Protein AF-A0A257TS98-F1 (afdb_monomer_lite)

Sequence (79 aa):
MTALRWDEGLELLDQRLLPQRERWVPIAGVAAAVRAIRALTVRGAPAIGLAAAYALAAEVRRDPDLGRLRRAARRLAAA

Structure (mmCIF, N/CA/C/O backbone):
data_AF-A0A257TS98-F1
#
_entry.id   AF-A0A257TS98-F1
#
loop_
_atom_site.group_PDB
_atom_site.id
_atom_site.type_symbol
_atom_site.label_atom_id
_atom_site.label_alt_id
_atom_site.label_comp_id
_atom_site.label_asym_id
_atom_site.label_entity_id
_atom_site.label_seq_id
_atom_site.pdbx_PDB_ins_code
_atom_site.Cartn_x
_atom_site.Cartn_y
_atom_site.Cartn_z
_atom_site.occupancy
_atom_site.B_iso_or_equiv
_atom_site.auth_seq_id
_atom_site.auth_comp_id
_atom_site.auth_asym_id
_atom_site.auth_atom_id
_atom_site.pdbx_PDB_model_num
ATOM 1 N N . MET A 1 1 ? 0.417 -0.520 17.465 1.00 64.31 1 MET A N 1
ATOM 2 C CA . MET A 1 1 ? -0.425 -1.250 16.492 1.00 64.31 1 MET A CA 1
ATOM 3 C C . MET A 1 1 ? 0.184 -1.071 15.111 1.00 64.31 1 MET A C 1
ATOM 5 O O . MET A 1 1 ? 0.425 0.069 14.728 1.00 64.31 1 MET A O 1
ATOM 9 N N . THR A 1 2 ? 0.496 -2.155 14.404 1.00 86.56 2 THR A N 1
ATOM 10 C CA . THR A 1 2 ? 1.150 -2.096 13.084 1.00 86.56 2 THR A CA 1
ATOM 11 C C . THR A 1 2 ? 0.092 -2.195 11.984 1.00 86.56 2 THR A C 1
ATOM 13 O O . THR A 1 2 ? -0.796 -3.034 12.066 1.00 86.56 2 THR A O 1
ATOM 16 N N . ALA A 1 3 ? 0.160 -1.343 10.957 1.00 90.38 3 ALA A N 1
ATOM 17 C CA . ALA A 1 3 ? -0.819 -1.323 9.859 1.00 90.38 3 ALA A CA 1
ATOM 18 C C . ALA A 1 3 ? -0.544 -2.361 8.753 1.00 90.38 3 ALA A C 1
ATOM 20 O O . ALA A 1 3 ? -1.379 -2.573 7.874 1.00 90.38 3 ALA A O 1
ATOM 21 N N . LEU A 1 4 ? 0.643 -2.963 8.775 1.00 94.56 4 LEU A N 1
ATOM 22 C CA . LEU A 1 4 ? 1.185 -3.811 7.726 1.00 94.56 4 LEU A CA 1
ATOM 23 C C . LEU A 1 4 ? 1.956 -4.959 8.367 1.00 94.56 4 LEU A C 1
ATOM 25 O O . LEU A 1 4 ? 2.668 -4.746 9.348 1.00 94.56 4 LEU A O 1
ATOM 29 N N . ARG A 1 5 ? 1.852 -6.152 7.794 1.00 94.06 5 ARG A N 1
ATOM 30 C CA . ARG A 1 5 ? 2.745 -7.267 8.111 1.00 94.06 5 ARG A CA 1
ATOM 31 C C . ARG A 1 5 ? 3.214 -7.935 6.827 1.00 94.06 5 ARG A C 1
ATOM 33 O O . ARG A 1 5 ? 2.565 -7.820 5.785 1.00 94.06 5 ARG A O 1
ATOM 40 N N . TRP A 1 6 ? 4.365 -8.582 6.915 1.00 89.06 6 TRP A N 1
ATOM 41 C CA . TRP A 1 6 ? 4.972 -9.305 5.812 1.00 89.06 6 TRP A CA 1
ATOM 42 C C . TRP A 1 6 ? 5.396 -10.683 6.309 1.00 89.06 6 TRP A C 1
ATOM 44 O O . TRP A 1 6 ? 6.277 -10.772 7.160 1.00 89.06 6 TRP A O 1
ATOM 54 N N . ASP A 1 7 ? 4.740 -11.716 5.791 1.00 84.69 7 ASP A N 1
ATOM 55 C CA . ASP A 1 7 ? 5.033 -13.124 6.082 1.00 84.69 7 ASP A CA 1
ATOM 56 C C . ASP A 1 7 ? 5.188 -13.873 4.744 1.00 84.69 7 ASP A C 1
ATOM 58 O O . ASP A 1 7 ? 6.123 -13.595 3.991 1.00 84.69 7 ASP A O 1
ATOM 62 N N . GLU A 1 8 ? 4.186 -14.652 4.335 1.00 84.94 8 GLU A N 1
ATOM 63 C CA . GLU A 1 8 ? 4.058 -15.232 2.981 1.00 84.94 8 GLU A CA 1
ATOM 64 C C . GLU A 1 8 ? 3.769 -14.180 1.879 1.00 84.94 8 GLU A C 1
ATOM 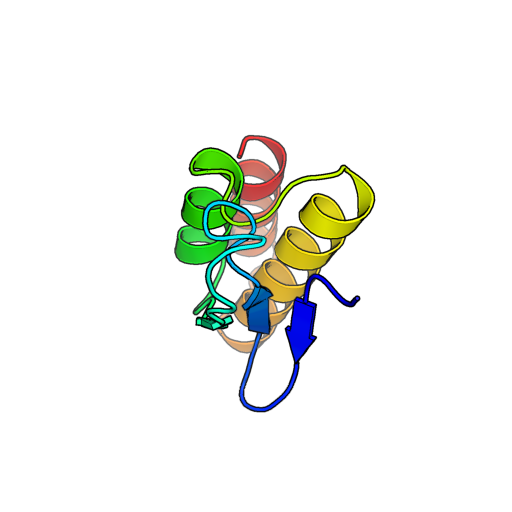66 O O . GLU A 1 8 ? 3.584 -14.477 0.696 1.00 84.94 8 GLU A O 1
ATOM 71 N N . GLY A 1 9 ? 3.704 -12.906 2.261 1.00 89.44 9 GLY A N 1
ATOM 72 C CA . GLY A 1 9 ? 3.412 -11.773 1.396 1.00 89.44 9 GLY A CA 1
ATOM 73 C C . GLY A 1 9 ? 2.926 -10.567 2.189 1.00 89.44 9 GLY A C 1
ATOM 74 O O . GLY A 1 9 ? 2.850 -10.589 3.416 1.00 89.44 9 GLY A O 1
ATOM 75 N N . LEU A 1 10 ? 2.596 -9.493 1.470 1.00 94.75 10 LEU A N 1
ATOM 76 C CA . LEU A 1 10 ? 2.052 -8.283 2.074 1.00 94.75 10 LEU A CA 1
ATOM 77 C C . LEU A 1 10 ? 0.627 -8.524 2.576 1.00 94.75 10 LEU A C 1
ATOM 79 O O . LEU A 1 10 ? -0.259 -8.850 1.784 1.00 94.75 10 LEU A O 1
ATOM 83 N N . GLU A 1 11 ? 0.379 -8.229 3.847 1.00 97.00 11 GLU A N 1
ATOM 84 C CA . GLU A 1 11 ? -0.965 -8.120 4.405 1.00 97.00 11 GLU A CA 1
ATOM 85 C C . GLU A 1 11 ? -1.163 -6.760 5.076 1.00 97.00 11 GLU A C 1
ATOM 87 O O . GLU A 1 11 ? -0.282 -6.241 5.768 1.00 97.00 11 GLU A O 1
ATOM 92 N N . LEU A 1 12 ? -2.346 -6.183 4.881 1.00 97.38 12 LEU A N 1
ATOM 93 C CA . LEU A 1 12 ? -2.736 -4.908 5.476 1.00 97.38 12 LEU A CA 1
ATOM 94 C C . LEU A 1 12 ? -3.831 -5.132 6.509 1.00 97.38 12 LEU A C 1
ATOM 96 O O . LEU A 1 12 ? -4.772 -5.891 6.267 1.00 97.38 12 LEU A O 1
ATOM 100 N N . LEU A 1 13 ? -3.729 -4.442 7.639 1.00 97.44 13 LEU A N 1
ATOM 101 C CA . LEU A 1 13 ? -4.815 -4.385 8.608 1.00 97.44 13 LEU A CA 1
ATOM 102 C C . LEU A 1 13 ? -5.950 -3.533 8.027 1.00 97.44 13 LEU A C 1
ATOM 104 O O . LEU A 1 13 ? -5.716 -2.381 7.668 1.00 97.44 13 LEU A O 1
ATOM 108 N N . ASP A 1 14 ? -7.167 -4.075 7.950 1.00 97.94 14 ASP A N 1
ATOM 109 C CA . ASP A 1 14 ? -8.340 -3.343 7.467 1.00 97.94 14 ASP A CA 1
ATOM 110 C C . ASP A 1 14 ? -8.802 -2.309 8.498 1.00 97.94 14 ASP A C 1
ATOM 112 O O . ASP A 1 14 ? -9.610 -2.582 9.389 1.00 97.94 14 ASP A O 1
ATOM 116 N N . GLN A 1 15 ? -8.293 -1.086 8.356 1.00 97.44 15 GLN A N 1
ATOM 117 C CA . GLN A 1 15 ? -8.523 -0.001 9.308 1.00 97.44 15 GLN A CA 1
ATOM 118 C C . GLN A 1 15 ? -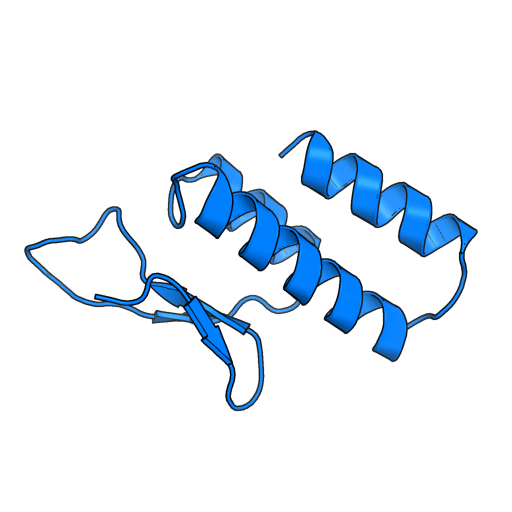9.972 0.509 9.329 1.00 97.44 15 GLN A C 1
ATOM 120 O O . GLN A 1 15 ? -10.319 1.333 10.180 1.00 97.44 15 GLN A O 1
ATOM 125 N N . ARG A 1 16 ? -10.826 0.046 8.408 1.00 97.62 16 ARG A N 1
ATOM 126 C CA . ARG A 1 16 ? -12.261 0.375 8.364 1.00 97.62 16 ARG A CA 1
ATOM 127 C C . ARG A 1 16 ? -13.065 -0.389 9.407 1.00 97.62 16 ARG A C 1
ATOM 129 O O . ARG A 1 16 ? -14.167 0.030 9.735 1.00 97.62 16 ARG A O 1
ATOM 136 N N . LEU A 1 17 ? -12.531 -1.515 9.882 1.00 97.94 17 LEU A N 1
ATOM 137 C CA . LEU A 1 17 ? -13.203 -2.404 10.832 1.00 97.94 17 LEU A CA 1
ATOM 138 C C . LEU A 1 17 ? -12.780 -2.156 12.284 1.00 97.94 17 LEU A C 1
ATOM 140 O O . LEU A 1 17 ? -13.329 -2.763 13.200 1.00 97.94 17 LEU A O 1
ATOM 144 N N . LEU A 1 18 ? -11.799 -1.280 12.495 1.00 96.31 18 LEU A N 1
ATOM 145 C CA . LEU A 1 18 ? -11.320 -0.924 13.821 1.00 96.31 18 LEU A CA 1
ATOM 146 C C . LEU A 1 18 ? -12.262 0.079 14.508 1.00 96.31 18 LEU A C 1
ATOM 148 O O . LEU A 1 18 ? -12.766 0.983 13.838 1.00 96.31 18 LEU A O 1
ATOM 152 N N . PRO A 1 19 ? -12.406 -0.000 15.848 1.00 96.69 19 PRO A N 1
ATOM 153 C CA . PRO A 1 19 ? -11.770 -0.965 16.761 1.00 96.69 19 PRO A CA 1
ATOM 154 C C . PRO A 1 19 ? -12.512 -2.307 16.902 1.00 96.69 19 PRO A C 1
ATOM 156 O O . PRO A 1 19 ? -12.055 -3.175 17.635 1.00 96.69 19 PRO A O 1
ATOM 159 N N . GLN A 1 20 ? -13.658 -2.489 16.243 1.00 98.19 20 GLN A N 1
ATOM 160 C CA . GLN A 1 20 ? -14.561 -3.618 16.496 1.00 98.19 20 GLN A CA 1
ATOM 161 C C . GLN A 1 20 ? -13.979 -4.967 16.063 1.00 98.19 20 GLN A C 1
ATOM 163 O O . GLN A 1 20 ? -14.304 -5.996 16.655 1.00 98.19 20 GLN A O 1
ATOM 168 N N . ARG A 1 21 ? -13.155 -4.988 15.010 1.00 97.62 21 ARG A N 1
ATOM 169 C CA . ARG A 1 21 ? -12.572 -6.219 14.479 1.00 97.62 21 ARG A CA 1
ATOM 170 C C . ARG A 1 21 ? -11.225 -5.972 13.819 1.00 97.62 21 ARG A C 1
ATOM 172 O O . ARG A 1 21 ? -11.103 -5.157 12.909 1.00 97.62 21 ARG A O 1
ATOM 179 N N . GLU A 1 22 ? -10.247 -6.790 14.185 1.00 96.88 22 GLU A N 1
ATOM 180 C CA . GLU A 1 22 ? -9.001 -6.908 13.436 1.00 96.88 22 GLU A CA 1
ATOM 181 C C . GLU A 1 22 ? -9.163 -7.917 12.296 1.00 96.88 22 GLU A C 1
ATOM 183 O O . GLU A 1 22 ? -9.526 -9.080 12.498 1.00 96.88 22 GLU A O 1
ATOM 188 N N . ARG A 1 23 ? -8.919 -7.463 11.066 1.00 97.19 23 ARG A N 1
ATOM 189 C CA . ARG A 1 23 ? -8.911 -8.309 9.872 1.00 97.19 23 ARG A CA 1
ATOM 190 C C . ARG A 1 23 ? -7.704 -7.962 9.019 1.00 97.19 23 ARG A C 1
ATOM 192 O O . ARG A 1 23 ? -7.545 -6.813 8.621 1.00 97.19 23 ARG A O 1
ATOM 199 N N . TRP A 1 24 ? -6.912 -8.972 8.689 1.00 97.00 24 TRP A N 1
ATOM 200 C CA . TRP A 1 24 ? -5.781 -8.851 7.776 1.00 97.00 24 TRP A CA 1
ATOM 201 C C . TRP A 1 24 ? -6.220 -9.190 6.351 1.00 97.00 24 TRP A C 1
ATOM 203 O O . TRP A 1 24 ? -6.986 -10.132 6.130 1.00 97.00 24 TRP A O 1
ATOM 213 N N . VAL A 1 25 ? -5.800 -8.367 5.392 1.00 96.81 25 VAL A N 1
ATOM 214 C CA . VAL A 1 25 ? -6.164 -8.484 3.978 1.00 96.81 25 VAL A CA 1
ATOM 215 C C . VAL A 1 25 ? -4.895 -8.712 3.160 1.00 96.81 25 VAL A C 1
ATOM 217 O O . VAL A 1 25 ? -4.038 -7.824 3.139 1.00 96.81 25 VAL A O 1
ATOM 220 N N . PRO A 1 26 ? -4.768 -9.852 2.459 1.00 96.62 26 PRO A N 1
ATOM 221 C CA . PRO A 1 26 ? -3.614 -10.122 1.617 1.00 96.62 26 PRO A CA 1
ATOM 222 C C . PRO A 1 26 ? -3.615 -9.234 0.375 1.00 96.62 26 PRO A C 1
ATOM 224 O O . PRO A 1 26 ? -4.639 -9.037 -0.289 1.00 96.62 26 PRO A O 1
ATOM 227 N N . ILE A 1 27 ? -2.439 -8.717 0.035 1.00 96.44 27 ILE A N 1
ATOM 228 C CA . ILE A 1 27 ? -2.217 -7.830 -1.101 1.00 96.44 27 ILE A CA 1
ATOM 229 C C . ILE A 1 27 ? -1.345 -8.546 -2.123 1.00 96.44 27 ILE A C 1
ATOM 231 O O . ILE A 1 27 ? -0.119 -8.548 -2.062 1.00 96.44 27 ILE A O 1
ATOM 235 N N . ALA A 1 28 ? -2.005 -9.121 -3.124 1.00 92.69 28 ALA A N 1
ATOM 236 C CA . ALA A 1 28 ? -1.350 -9.940 -4.138 1.00 92.69 28 ALA A CA 1
ATOM 237 C C . ALA A 1 28 ? -0.516 -9.144 -5.165 1.00 92.69 28 ALA A C 1
ATOM 239 O O . ALA A 1 28 ? 0.050 -9.742 -6.074 1.00 92.69 28 ALA A O 1
ATOM 240 N N . GLY A 1 29 ? -0.431 -7.814 -5.078 1.00 94.19 29 GLY A N 1
ATOM 241 C CA . GLY A 1 29 ? 0.334 -6.979 -6.012 1.00 94.19 29 GLY A CA 1
ATOM 242 C C . GLY A 1 29 ? -0.280 -5.599 -6.213 1.00 94.19 29 GLY A C 1
ATOM 243 O O . GLY A 1 29 ? -1.170 -5.179 -5.468 1.00 94.19 29 GLY A O 1
ATOM 244 N N . VAL A 1 30 ? 0.165 -4.903 -7.261 1.00 96.88 30 VAL A N 1
ATOM 245 C CA . VAL A 1 30 ? -0.175 -3.489 -7.509 1.00 96.88 30 VAL A CA 1
ATOM 246 C C . VAL A 1 30 ? -1.677 -3.247 -7.593 1.00 96.88 30 VAL A C 1
ATOM 248 O O . VAL A 1 30 ? -2.188 -2.332 -6.956 1.00 96.88 30 VAL A O 1
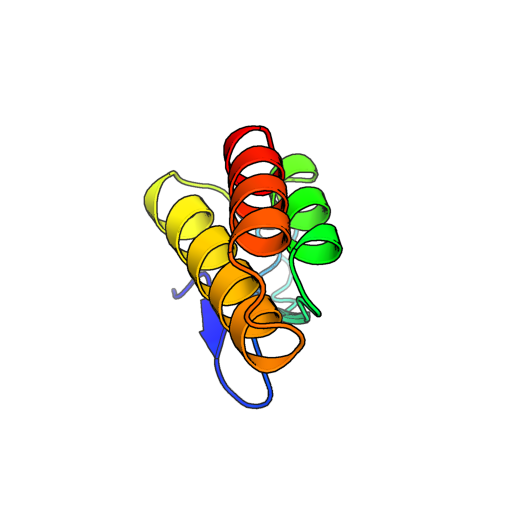ATOM 251 N N . ALA A 1 31 ? -2.417 -4.075 -8.334 1.00 96.75 31 ALA A N 1
ATOM 252 C CA . ALA A 1 31 ? -3.860 -3.884 -8.480 1.00 96.75 31 ALA A CA 1
ATOM 253 C C . ALA A 1 31 ? -4.612 -4.035 -7.145 1.00 96.75 31 ALA A C 1
ATOM 255 O O . ALA A 1 31 ? -5.562 -3.297 -6.890 1.00 96.75 31 ALA A O 1
ATOM 256 N N . ALA A 1 32 ? -4.187 -4.971 -6.289 1.00 97.31 32 ALA A N 1
ATOM 257 C CA . ALA A 1 32 ? -4.767 -5.150 -4.961 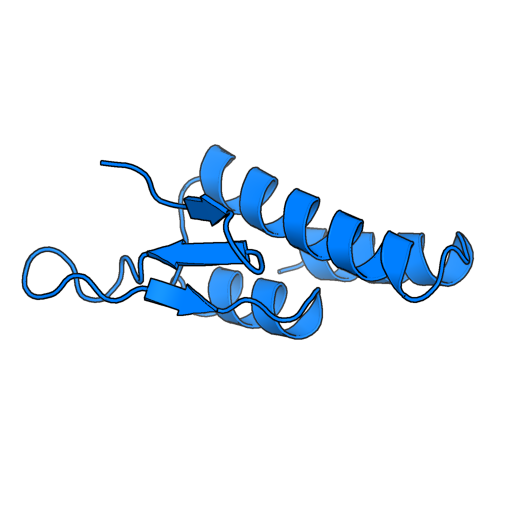1.00 97.31 32 ALA A CA 1
ATOM 258 C C . ALA A 1 32 ? -4.413 -3.979 -4.033 1.00 97.31 32 ALA A C 1
ATOM 260 O O . ALA A 1 32 ? -5.292 -3.479 -3.336 1.00 97.31 32 ALA A O 1
ATOM 261 N N . ALA A 1 33 ? -3.170 -3.492 -4.087 1.00 97.75 33 ALA A N 1
ATOM 262 C CA . ALA A 1 33 ? -2.723 -2.347 -3.300 1.00 97.75 33 ALA A CA 1
ATOM 263 C C . ALA A 1 33 ? -3.487 -1.066 -3.662 1.00 97.75 33 ALA A C 1
ATOM 265 O O . ALA A 1 33 ? -4.005 -0.400 -2.772 1.00 97.75 33 ALA A O 1
ATOM 266 N N . VAL A 1 34 ? -3.653 -0.772 -4.959 1.00 98.38 34 VAL A N 1
ATOM 267 C CA . VAL A 1 34 ? -4.452 0.377 -5.429 1.00 98.38 34 VAL A CA 1
ATOM 268 C C . VAL A 1 34 ? -5.881 0.307 -4.888 1.00 98.38 34 VAL A C 1
ATOM 270 O O . VAL A 1 34 ? -6.404 1.305 -4.398 1.00 98.38 34 VAL A O 1
ATOM 273 N N . ARG A 1 35 ? -6.519 -0.872 -4.939 1.00 98.38 35 ARG A N 1
ATOM 274 C CA . ARG A 1 35 ? -7.869 -1.050 -4.380 1.00 98.38 35 ARG A CA 1
ATOM 275 C C . ARG A 1 35 ? -7.896 -0.822 -2.870 1.00 98.38 35 ARG A C 1
ATOM 277 O O . ARG A 1 35 ? -8.807 -0.155 -2.397 1.00 98.38 35 ARG A O 1
ATOM 284 N N . ALA A 1 36 ? -6.922 -1.350 -2.133 1.00 98.19 36 ALA A N 1
ATOM 285 C CA . ALA A 1 36 ? -6.850 -1.207 -0.681 1.00 98.19 36 ALA A CA 1
ATOM 286 C C . ALA A 1 36 ? -6.638 0.254 -0.243 1.00 98.19 36 ALA A C 1
ATOM 288 O O . ALA A 1 36 ? -7.280 0.697 0.707 1.00 98.19 36 ALA A O 1
ATOM 289 N N . ILE A 1 37 ? -5.788 1.004 -0.953 1.00 98.25 37 ILE A N 1
ATOM 290 C CA . ILE A 1 37 ? -5.551 2.436 -0.705 1.00 98.25 37 ILE A CA 1
ATOM 291 C C . ILE A 1 37 ? -6.834 3.233 -0.971 1.00 98.25 37 ILE A C 1
ATOM 293 O O . ILE A 1 37 ? -7.325 3.923 -0.080 1.00 98.25 37 ILE A O 1
ATOM 297 N N . ARG A 1 38 ? -7.447 3.061 -2.151 1.00 98.19 38 ARG A N 1
ATOM 298 C CA . ARG A 1 38 ? -8.686 3.768 -2.534 1.00 98.19 38 ARG A CA 1
ATOM 299 C C . ARG A 1 38 ? -9.871 3.459 -1.638 1.00 98.19 38 ARG A C 1
ATOM 301 O O . ARG A 1 38 ? -10.679 4.334 -1.354 1.00 98.19 38 ARG A O 1
ATOM 308 N N . ALA A 1 39 ? -9.984 2.208 -1.203 1.00 98.25 39 ALA A N 1
ATOM 309 C CA . ALA A 1 39 ? -11.040 1.787 -0.298 1.00 98.25 39 ALA A CA 1
ATOM 310 C C . ALA A 1 39 ? -10.801 2.246 1.147 1.00 98.25 39 ALA A C 1
ATOM 312 O O . ALA A 1 39 ? -11.662 1.989 1.981 1.00 98.25 39 ALA A O 1
ATOM 313 N N . LEU A 1 40 ? -9.660 2.880 1.454 1.00 97.69 40 LEU A N 1
ATOM 314 C CA . LEU A 1 40 ? -9.208 3.220 2.807 1.00 97.69 40 LEU A CA 1
ATOM 315 C C . LEU A 1 40 ? -9.060 1.999 3.731 1.00 97.69 40 LEU A C 1
ATOM 317 O O . LEU A 1 40 ? -9.142 2.131 4.952 1.00 97.69 40 LEU A O 1
ATOM 321 N N . THR A 1 41 ? -8.811 0.812 3.163 1.00 98.06 41 THR A N 1
ATOM 322 C CA . THR A 1 41 ? -8.381 -0.373 3.928 1.00 98.06 41 THR A CA 1
ATOM 323 C C . THR A 1 41 ? -7.088 -0.058 4.676 1.00 98.06 41 THR A C 1
ATOM 325 O O . THR A 1 41 ? -6.966 -0.382 5.851 1.00 98.06 41 THR A O 1
ATOM 328 N N . VAL A 1 42 ? -6.158 0.643 4.019 1.00 97.25 42 VAL A N 1
ATOM 329 C CA . VAL A 1 42 ? -4.982 1.264 4.639 1.00 97.25 42 VAL A CA 1
ATOM 330 C C . VAL A 1 42 ? -5.033 2.769 4.408 1.00 97.25 42 VAL A C 1
ATOM 332 O O . VAL A 1 42 ? -5.447 3.229 3.346 1.00 97.25 42 VAL A O 1
ATOM 335 N N . ARG A 1 43 ? -4.614 3.545 5.405 1.00 96.94 43 ARG A N 1
ATOM 336 C CA . ARG A 1 43 ? -4.584 5.012 5.356 1.00 96.94 43 ARG A CA 1
ATOM 337 C C . ARG A 1 43 ? -3.442 5.556 6.211 1.00 96.94 43 ARG A C 1
ATOM 339 O O . ARG A 1 43 ? -2.849 4.824 7.004 1.00 96.94 43 ARG A O 1
ATOM 346 N N . GLY A 1 44 ? -3.161 6.847 6.044 1.00 95.81 44 GLY A N 1
ATOM 347 C CA . GLY A 1 44 ? -2.002 7.530 6.618 1.00 95.81 44 GLY A CA 1
ATOM 348 C C . GLY A 1 44 ? -0.810 7.471 5.666 1.00 95.81 44 GLY A C 1
ATOM 349 O O . GLY A 1 44 ? -0.456 6.399 5.177 1.00 95.81 44 GLY A O 1
ATOM 350 N N . ALA A 1 45 ? -0.199 8.627 5.391 1.00 95.81 45 ALA A N 1
ATOM 351 C CA . ALA A 1 45 ? 0.813 8.758 4.340 1.00 95.81 45 ALA A CA 1
ATOM 352 C C . ALA A 1 45 ? 1.972 7.741 4.457 1.00 95.81 45 ALA A C 1
ATOM 354 O O . ALA A 1 45 ? 2.284 7.105 3.447 1.00 95.81 45 ALA A O 1
ATOM 355 N N . PRO A 1 46 ? 2.542 7.469 5.652 1.00 95.81 46 PRO A N 1
ATOM 356 C CA . PRO A 1 46 ? 3.582 6.446 5.789 1.00 95.81 46 PRO A CA 1
ATOM 357 C C . PRO A 1 46 ? 3.105 5.030 5.430 1.00 95.81 46 PRO A C 1
ATOM 359 O O . PRO A 1 46 ? 3.796 4.300 4.723 1.00 95.81 46 PRO A O 1
ATOM 362 N N . ALA A 1 47 ? 1.908 4.636 5.877 1.00 96.00 47 ALA A N 1
ATOM 363 C CA . ALA A 1 47 ? 1.378 3.294 5.636 1.00 96.00 47 ALA A CA 1
ATOM 364 C C . ALA A 1 47 ? 0.987 3.084 4.165 1.00 96.00 47 ALA A C 1
ATOM 366 O O . ALA A 1 47 ? 1.223 2.007 3.619 1.00 96.00 47 ALA A O 1
ATOM 367 N N . ILE A 1 48 ? 0.450 4.120 3.512 1.00 97.62 48 ILE A N 1
ATOM 368 C CA . ILE A 1 48 ? 0.180 4.118 2.067 1.00 97.62 48 ILE A CA 1
ATOM 369 C C . ILE A 1 48 ? 1.488 3.931 1.288 1.00 97.62 48 ILE A C 1
ATOM 371 O O . ILE A 1 48 ? 1.558 3.070 0.410 1.00 97.62 48 ILE A O 1
ATOM 375 N N . GLY A 1 49 ? 2.537 4.683 1.641 1.00 96.94 49 GLY A N 1
ATOM 376 C CA . GLY A 1 49 ? 3.851 4.566 1.003 1.00 96.94 49 GLY A CA 1
ATOM 377 C C . GLY A 1 49 ? 4.443 3.162 1.128 1.00 96.94 49 GLY A C 1
ATOM 378 O O . GLY A 1 49 ? 4.884 2.588 0.133 1.00 96.94 49 GLY A O 1
ATOM 379 N N . LEU A 1 50 ? 4.382 2.567 2.324 1.00 96.06 50 LEU A N 1
ATOM 380 C CA . LEU A 1 50 ? 4.844 1.195 2.545 1.00 96.06 50 LEU A CA 1
ATOM 381 C C . LEU A 1 50 ? 4.025 0.177 1.743 1.00 96.06 50 LEU A C 1
ATOM 383 O O . LEU A 1 50 ? 4.608 -0.662 1.058 1.00 96.06 50 LEU A O 1
ATOM 387 N N . ALA A 1 51 ? 2.692 0.266 1.765 1.00 96.69 51 ALA A N 1
ATOM 388 C CA . ALA A 1 51 ? 1.831 -0.629 0.990 1.00 96.69 51 ALA A CA 1
ATOM 389 C C . ALA A 1 51 ? 2.155 -0.574 -0.515 1.00 96.69 51 ALA A C 1
ATOM 391 O O . ALA A 1 51 ? 2.252 -1.614 -1.169 1.00 96.69 51 ALA A O 1
ATOM 392 N N . ALA A 1 52 ? 2.376 0.629 -1.054 1.00 97.19 52 ALA A N 1
ATOM 393 C CA . ALA A 1 52 ? 2.788 0.824 -2.438 1.00 97.19 52 ALA A CA 1
ATOM 394 C C . ALA A 1 52 ? 4.177 0.231 -2.727 1.00 97.19 52 ALA A C 1
ATOM 396 O O . ALA A 1 52 ? 4.339 -0.490 -3.713 1.00 97.19 52 ALA A O 1
ATOM 397 N N . ALA A 1 53 ? 5.163 0.483 -1.863 1.00 95.69 53 ALA A N 1
ATOM 398 C CA . ALA A 1 53 ? 6.526 -0.017 -2.033 1.00 95.69 53 ALA A CA 1
ATOM 399 C C . ALA A 1 53 ? 6.581 -1.554 -2.036 1.00 95.69 53 ALA A C 1
ATOM 401 O O . ALA A 1 53 ? 7.160 -2.149 -2.944 1.00 95.69 53 ALA A O 1
ATOM 402 N N . TYR A 1 54 ? 5.914 -2.205 -1.080 1.00 95.25 54 TYR A N 1
ATOM 403 C CA . TYR A 1 54 ? 5.850 -3.667 -1.011 1.00 95.25 54 TYR A CA 1
ATOM 404 C C . TYR A 1 54 ? 5.098 -4.280 -2.201 1.00 95.25 54 TYR A C 1
ATOM 406 O O . TYR A 1 54 ? 5.515 -5.310 -2.735 1.00 95.25 54 TYR A O 1
ATOM 414 N N . ALA A 1 55 ? 4.026 -3.635 -2.671 1.00 95.00 55 ALA A N 1
ATOM 415 C CA . ALA A 1 55 ? 3.317 -4.080 -3.868 1.00 95.00 55 ALA A CA 1
ATOM 416 C C . ALA A 1 55 ? 4.181 -3.967 -5.133 1.00 95.00 55 ALA A C 1
ATOM 418 O O . ALA A 1 55 ? 4.136 -4.856 -5.984 1.00 95.00 55 ALA A O 1
ATOM 419 N N . LEU A 1 56 ? 4.987 -2.906 -5.248 1.00 95.75 56 LEU A N 1
ATOM 420 C CA . LEU A 1 56 ? 5.935 -2.740 -6.347 1.00 95.75 56 LEU A CA 1
ATOM 421 C C . LEU A 1 56 ? 7.067 -3.773 -6.272 1.00 95.75 56 LEU A C 1
ATOM 423 O O . LEU A 1 56 ? 7.391 -4.379 -7.288 1.00 95.75 56 LEU A O 1
ATOM 427 N N . ALA A 1 57 ? 7.613 -4.040 -5.083 1.00 93.50 57 ALA A N 1
ATOM 428 C CA . ALA A 1 57 ? 8.628 -5.076 -4.878 1.00 93.50 57 ALA A CA 1
ATOM 429 C C . ALA A 1 57 ? 8.120 -6.476 -5.273 1.00 93.50 57 ALA A C 1
ATOM 431 O O . ALA A 1 57 ? 8.857 -7.269 -5.859 1.00 93.50 57 ALA A O 1
ATOM 432 N N . ALA A 1 58 ? 6.841 -6.773 -5.015 1.00 90.81 58 ALA A N 1
ATOM 433 C CA . ALA A 1 58 ? 6.219 -8.008 -5.482 1.00 90.81 58 ALA A CA 1
ATOM 434 C C . ALA A 1 58 ? 6.147 -8.092 -7.019 1.00 90.81 58 ALA A C 1
ATOM 436 O O . ALA A 1 58 ? 6.351 -9.177 -7.557 1.00 90.81 58 ALA A O 1
ATOM 437 N N . GLU A 1 59 ? 5.909 -6.979 -7.722 1.00 92.31 59 GLU A N 1
ATOM 438 C CA . GLU A 1 59 ? 5.945 -6.947 -9.193 1.00 92.31 59 GLU A CA 1
ATOM 439 C C . GLU A 1 59 ? 7.356 -7.119 -9.755 1.00 92.31 59 GLU A C 1
ATOM 441 O O . GLU A 1 59 ? 7.513 -7.849 -10.726 1.00 92.31 59 GLU A O 1
ATOM 446 N N . VAL A 1 60 ? 8.387 -6.546 -9.119 1.00 94.12 60 VAL A N 1
ATOM 447 C CA . VAL A 1 60 ? 9.792 -6.737 -9.543 1.00 94.12 60 VAL A CA 1
ATOM 448 C C . VAL A 1 60 ? 10.154 -8.222 -9.609 1.00 94.12 60 VAL A C 1
ATOM 450 O O . VAL A 1 60 ? 10.820 -8.653 -10.545 1.00 94.12 60 VAL A O 1
ATOM 453 N N . ARG A 1 61 ? 9.685 -9.018 -8.638 1.00 89.62 61 ARG A N 1
ATOM 454 C CA . ARG A 1 61 ? 9.919 -10.472 -8.616 1.00 89.62 61 ARG A CA 1
ATOM 455 C C . ARG A 1 61 ? 9.193 -11.226 -9.733 1.00 89.62 61 ARG A C 1
ATOM 457 O O . ARG A 1 61 ? 9.617 -12.323 -10.074 1.00 89.62 61 ARG A O 1
ATOM 464 N N . ARG A 1 62 ? 8.093 -10.681 -10.262 1.00 89.44 62 ARG A N 1
ATOM 465 C CA . ARG A 1 62 ? 7.307 -11.305 -11.340 1.00 89.4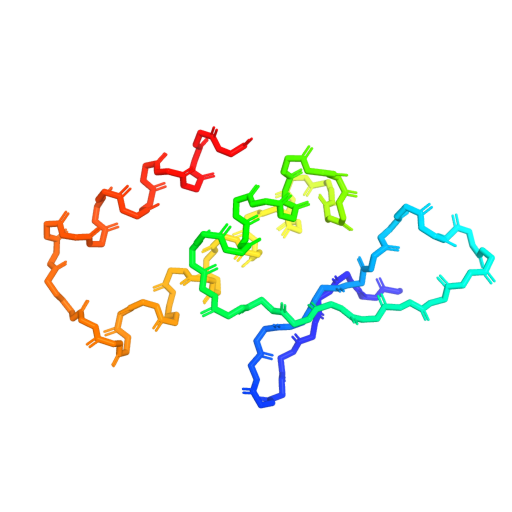4 62 ARG A CA 1
ATOM 466 C C . ARG A 1 62 ? 7.836 -10.943 -12.714 1.00 89.44 62 ARG A C 1
ATOM 468 O O . ARG A 1 62 ? 7.940 -11.811 -13.571 1.00 89.44 62 ARG A O 1
ATOM 475 N N . ASP A 1 63 ? 8.109 -9.662 -12.917 1.00 91.94 63 ASP A N 1
ATOM 476 C CA . ASP A 1 63 ? 8.564 -9.116 -14.185 1.00 91.94 63 ASP A CA 1
ATOM 477 C C . ASP A 1 63 ? 9.443 -7.883 -13.910 1.00 91.94 63 ASP A C 1
ATOM 479 O O . ASP A 1 63 ? 8.926 -6.816 -13.553 1.00 91.94 63 ASP A O 1
ATOM 483 N N . PRO A 1 64 ? 10.775 -8.008 -14.048 1.00 93.25 64 PRO A N 1
ATOM 484 C CA . PRO A 1 64 ? 11.698 -6.914 -13.781 1.00 93.25 64 PRO A CA 1
ATOM 485 C C . PRO A 1 64 ? 11.739 -5.856 -14.900 1.00 93.25 64 PRO A C 1
ATOM 487 O O . PRO A 1 64 ? 12.571 -4.947 -14.830 1.00 93.25 64 PRO A O 1
ATOM 490 N N . ASP A 1 65 ? 10.871 -5.918 -15.922 1.00 97.56 65 ASP A N 1
ATOM 491 C CA . ASP A 1 65 ? 10.801 -4.888 -16.965 1.00 97.56 65 ASP A CA 1
ATOM 492 C C . ASP A 1 65 ? 10.546 -3.489 -16.375 1.00 97.56 65 ASP A C 1
ATOM 494 O O . ASP A 1 65 ? 9.472 -3.163 -15.854 1.00 97.56 65 ASP A O 1
ATOM 498 N N . LEU A 1 66 ? 11.529 -2.600 -16.531 1.00 96.25 66 LEU A N 1
ATOM 499 C CA . LEU A 1 66 ? 11.473 -1.235 -16.007 1.00 96.25 66 LEU A CA 1
ATOM 500 C C . LEU A 1 66 ? 10.302 -0.429 -16.589 1.00 96.25 66 LEU A C 1
ATOM 502 O O . LEU A 1 66 ? 9.759 0.455 -15.915 1.00 96.25 66 LEU A O 1
ATOM 506 N N . GLY A 1 67 ? 9.889 -0.715 -17.828 1.00 97.62 67 GLY A N 1
ATOM 507 C CA . GLY A 1 67 ? 8.733 -0.074 -18.453 1.00 97.62 67 GLY A CA 1
ATOM 508 C C . GLY A 1 67 ? 7.433 -0.385 -17.707 1.00 97.62 67 GLY A C 1
ATOM 509 O O . GLY A 1 67 ? 6.654 0.525 -17.390 1.00 97.62 67 GLY A O 1
ATOM 510 N N . ARG A 1 68 ? 7.210 -1.661 -17.383 1.00 95.31 68 ARG A N 1
ATOM 511 C CA . ARG A 1 68 ? 6.090 -2.141 -16.564 1.00 95.31 68 ARG A CA 1
ATOM 512 C C . ARG A 1 68 ? 6.163 -1.608 -15.145 1.00 95.31 68 ARG A C 1
ATOM 514 O O . ARG A 1 68 ? 5.162 -1.059 -14.681 1.00 95.31 68 ARG A O 1
ATOM 521 N N . LEU A 1 69 ? 7.327 -1.667 -14.502 1.00 97.00 69 LEU A N 1
ATOM 522 C CA . LEU A 1 69 ? 7.507 -1.175 -13.133 1.00 97.00 69 LEU A CA 1
ATOM 523 C C . LEU A 1 69 ? 7.199 0.323 -13.013 1.00 97.00 69 LEU A C 1
ATOM 525 O O . LEU A 1 69 ? 6.489 0.740 -12.098 1.00 97.00 69 LEU A O 1
ATOM 529 N N . ARG A 1 70 ? 7.606 1.142 -13.990 1.00 97.94 70 ARG A N 1
ATOM 530 C CA . ARG A 1 70 ? 7.236 2.571 -14.039 1.00 97.94 70 ARG A CA 1
ATOM 531 C C . ARG A 1 70 ? 5.734 2.796 -14.206 1.00 97.94 70 ARG A C 1
ATOM 533 O O . ARG A 1 70 ? 5.186 3.746 -13.646 1.00 97.94 70 ARG A O 1
ATOM 540 N N . ARG A 1 71 ? 5.042 1.968 -14.997 1.00 97.06 71 ARG A N 1
ATOM 541 C CA . ARG A 1 71 ? 3.572 2.042 -15.122 1.00 97.06 71 ARG A CA 1
ATOM 542 C C . ARG A 1 71 ? 2.888 1.629 -13.819 1.00 97.06 71 ARG A C 1
ATOM 544 O O . ARG A 1 71 ? 1.955 2.305 -13.394 1.00 97.06 71 ARG A O 1
ATOM 551 N N . ALA A 1 72 ? 3.369 0.571 -13.175 1.00 97.00 72 ALA A N 1
ATOM 552 C CA . ALA A 1 72 ? 2.900 0.124 -11.869 1.00 97.00 72 ALA A CA 1
ATOM 553 C C . ALA A 1 72 ? 3.062 1.209 -10.793 1.00 97.00 72 ALA A C 1
ATOM 555 O O . ALA A 1 72 ? 2.085 1.558 -10.134 1.00 97.00 72 ALA A O 1
ATOM 556 N N . ALA A 1 73 ? 4.253 1.802 -10.680 1.00 97.31 73 ALA A N 1
ATOM 557 C CA . ALA A 1 73 ? 4.532 2.881 -9.736 1.00 97.31 73 ALA A CA 1
A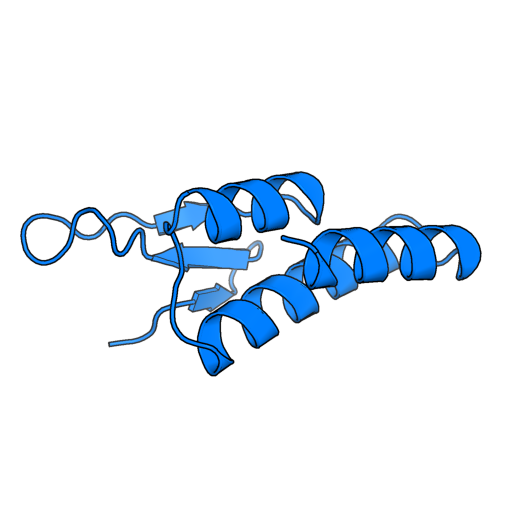TOM 558 C C . ALA A 1 73 ? 3.606 4.091 -9.948 1.00 97.31 73 ALA A C 1
ATOM 560 O O . ALA A 1 73 ? 3.036 4.602 -8.988 1.00 97.31 73 ALA A O 1
ATOM 561 N N . ARG A 1 74 ? 3.364 4.501 -11.203 1.00 98.06 74 ARG A N 1
ATOM 562 C CA . ARG A 1 74 ? 2.407 5.582 -11.511 1.00 98.06 74 ARG A CA 1
ATOM 563 C C . ARG A 1 74 ? 0.979 5.257 -11.073 1.00 98.06 74 ARG A C 1
ATOM 565 O O . ARG A 1 74 ? 0.289 6.135 -10.569 1.00 98.06 74 ARG A O 1
ATOM 572 N N . ARG A 1 75 ? 0.535 4.006 -11.231 1.00 97.69 75 ARG A N 1
ATOM 573 C CA . ARG A 1 75 ? -0.795 3.575 -10.762 1.00 97.69 75 ARG A CA 1
ATOM 574 C C . ARG A 1 75 ? -0.909 3.618 -9.241 1.00 97.69 75 ARG A C 1
ATOM 576 O O . ARG A 1 75 ? -1.971 3.969 -8.750 1.00 97.69 75 ARG A O 1
ATOM 583 N N . LEU A 1 76 ? 0.159 3.267 -8.524 1.00 97.50 76 LEU A N 1
ATOM 584 C CA . LEU A 1 76 ? 0.216 3.351 -7.063 1.00 97.50 76 LEU A CA 1
ATOM 585 C C . LEU A 1 76 ? 0.243 4.800 -6.570 1.00 97.50 76 LEU A C 1
ATOM 587 O O . LEU A 1 76 ? -0.443 5.119 -5.611 1.00 97.50 76 LEU A O 1
ATOM 591 N N . ALA A 1 77 ? 0.995 5.679 -7.235 1.00 96.44 77 ALA A N 1
ATOM 592 C CA . ALA A 1 77 ? 1.060 7.098 -6.882 1.00 96.44 77 ALA A CA 1
ATOM 593 C C . ALA A 1 77 ? -0.268 7.841 -7.125 1.00 96.44 77 ALA A C 1
ATOM 595 O O . ALA A 1 77 ? -0.538 8.839 -6.470 1.00 96.44 77 ALA A O 1
ATOM 596 N N . ALA A 1 78 ? -1.087 7.354 -8.061 1.00 96.19 78 ALA A N 1
ATOM 597 C CA . ALA A 1 78 ? -2.423 7.872 -8.360 1.00 96.19 78 ALA A CA 1
ATOM 598 C C . ALA A 1 78 ? -3.555 7.077 -7.673 1.00 96.19 78 ALA A C 1
ATOM 600 O O . ALA A 1 78 ? -4.721 7.187 -8.078 1.00 96.19 78 ALA A O 1
ATOM 601 N N . ALA A 1 79 ? -3.213 6.191 -6.731 1.00 92.25 79 ALA A N 1
ATOM 602 C CA . ALA A 1 79 ? -4.183 5.412 -5.972 1.00 92.25 79 ALA A CA 1
ATOM 603 C C . ALA A 1 79 ? -4.887 6.310 -4.961 1.00 92.25 79 ALA A C 1
ATOM 605 O O . ALA A 1 79 ? -6.133 6.326 -5.052 1.00 92.25 79 ALA A O 1
#

Foldseek 3Di:
DDQWDADVAIWGFQPVCPPVDTDIDGQQALVSLLVCVVVPRDDDPVRLVVSLVRRLVNVCVVPVPPVVSVVSSVSSVVD

Radius of gyration: 12.33 Å; chains: 1; bounding box: 26×24×35 Å

Secondary structure (DSSP, 8-state):
--SEEESSSEEEE-TTSTTT---EEE--SHHHHHHHHHTTSS-SHHHHHHHHHHHHHHHHHH---HHHHHHHHHHHHT-

pLDDT: mean 95.14, std 4.65, range [64.31, 98.38]